Protein AF-A0A4R5NPS5-F1 (afdb_monomer)

pLDDT: mean 76.72, std 15.8, range [52.16, 95.88]

Secondary structure (DSSP, 8-state):
-B-TTT--B--TT-SB-TTT--B--TTHHHHHHHHHHHS----S-TTHHHHHHTHHHHHHHHHHHHHHHHHHHHHHHHHHHH-

Nearest PDB structures (foldseek):
  7r7j-assembly1_A  TM=6.332E-01  e=1.608E-01  Escherichia coli K-12
  3gj8-assembly2_D  TM=7.843E-01  e=8.209E-01  Rattus norvegicus
  3gj8-assembly1_B  TM=7.649E-01  e=8.209E-01  Rattus norvegicus
  7r7j-assembly2_B  TM=6.748E-01  e=4.411E-01  Escherichia coli K-12
  3g9y-assembly1_A  TM=7.436E-01  e=2.252E+00  Homo sapiens

InterPro domains:
  IPR026870 Zinc-ribbon domain [PF13240] (2-24)

Mean predicted aligned error: 16.92 Å

Radius of gyration: 32.28 Å; Cα contacts (8 Å, |Δi|>4): 32; chains: 1; bounding box: 62×15×83 Å

Organism: NCBI:txid1423728

Solvent-accessible surface area (backbone atoms only — not comparable to full-atom values): 5221 Å² total; per-residue (Å²): 85,64,41,94,87,79,60,49,83,41,70,80,88,52,57,50,39,92,86,80,65,50,68,67,40,85,63,54,63,55,50,56,56,50,56,61,60,69,47,72,85,66,67,80,67,81,61,62,65,53,49,63,75,49,48,78,67,66,59,58,64,71,58,52,55,56,53,53,52,50,52,52,54,52,50,53,54,53,51,67,72,75,108

Sequence (83 aa):
MKCPWCGVQIAEGSKFCPECGHTLDPNATKNLKQAQKEIPKTKGNTFWENLAATGNVIQAIGKMGCALLIVLIFGALLLALLF

Foldseek 3Di:
DADPPPRDDDDPPDQADPPPGHGPDPCVVVVVVVVVVVPPPPPPDPPVVVVVVVVVPVVPPVPVVVVVVVCVVVVVVVVVVVD

Structure (mmCIF, N/CA/C/O backbone):
data_AF-A0A4R5NPS5-F1
#
_entry.id   AF-A0A4R5NPS5-F1
#
loop_
_atom_site.group_PDB
_atom_site.id
_atom_site.type_symbol
_atom_site.label_atom_id
_atom_site.label_alt_id
_atom_site.label_comp_id
_atom_site.label_asym_id
_atom_site.label_entity_id
_atom_site.label_seq_id
_atom_site.pdbx_PDB_ins_code
_atom_site.Cartn_x
_atom_site.Cartn_y
_atom_site.Cartn_z
_atom_site.occupancy
_atom_site.B_iso_or_equiv
_atom_site.auth_seq_id
_atom_site.auth_comp_id
_atom_site.auth_asym_id
_atom_site.auth_atom_id
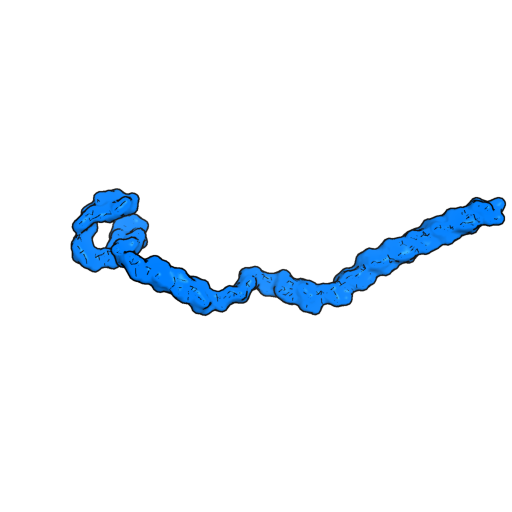_atom_site.pdbx_PDB_model_num
ATOM 1 N N . MET A 1 1 ? -27.176 5.595 26.950 1.00 88.88 1 MET A N 1
ATOM 2 C CA . MET A 1 1 ? -26.952 6.596 25.869 1.00 88.88 1 MET A CA 1
ATOM 3 C C . MET A 1 1 ? -27.262 6.009 24.488 1.00 88.88 1 MET A C 1
ATOM 5 O O . MET A 1 1 ? -27.308 4.793 24.372 1.00 88.88 1 MET A O 1
ATOM 9 N N . LYS A 1 2 ? -27.485 6.826 23.446 1.00 92.69 2 LYS A N 1
ATOM 10 C CA . LYS A 1 2 ? -27.637 6.333 22.060 1.00 92.69 2 LYS A CA 1
ATOM 11 C C . LYS A 1 2 ? -26.307 6.377 21.311 1.00 92.69 2 LYS A C 1
ATOM 13 O O . LYS A 1 2 ? -25.547 7.330 21.464 1.00 92.69 2 LYS A O 1
ATOM 18 N N . CYS A 1 3 ? -26.045 5.360 20.495 1.00 93.81 3 CYS A N 1
ATOM 19 C CA . CYS A 1 3 ? -24.898 5.329 19.595 1.00 93.81 3 CYS A CA 1
ATOM 20 C C . CYS A 1 3 ? -24.993 6.467 18.565 1.00 93.81 3 CYS A C 1
ATOM 22 O O . CYS A 1 3 ? -26.000 6.527 17.859 1.00 93.81 3 CYS A O 1
ATOM 24 N N . PRO A 1 4 ? -23.968 7.318 18.392 1.00 91.06 4 PRO A N 1
ATOM 25 C CA . PRO A 1 4 ? -24.003 8.378 17.385 1.00 91.06 4 PRO A CA 1
ATOM 26 C C . PRO A 1 4 ? -23.871 7.852 15.945 1.00 91.06 4 PRO A C 1
ATOM 28 O O . PRO A 1 4 ? -24.167 8.587 15.011 1.00 91.06 4 PRO A O 1
ATOM 31 N N . TRP A 1 5 ? -23.435 6.600 15.751 1.00 92.44 5 TRP A N 1
ATOM 32 C CA . TRP A 1 5 ? -23.225 6.020 14.416 1.00 92.44 5 TRP A CA 1
ATOM 33 C C . TRP A 1 5 ? -24.399 5.189 13.910 1.00 92.44 5 TRP A C 1
ATOM 35 O O . TRP A 1 5 ? -24.751 5.294 12.743 1.00 92.44 5 TRP A O 1
ATOM 45 N N . CYS A 1 6 ? -25.004 4.363 14.768 1.00 95.62 6 CYS A N 1
ATOM 46 C CA . CYS A 1 6 ? -26.120 3.492 14.377 1.00 95.62 6 CYS A CA 1
ATOM 47 C C . CYS A 1 6 ? -27.432 3.780 15.119 1.00 95.62 6 CYS A C 1
ATOM 49 O O . CYS A 1 6 ? -28.453 3.187 14.796 1.00 95.62 6 CYS A O 1
ATOM 51 N N . GLY A 1 7 ? -27.432 4.661 16.124 1.00 94.56 7 GLY A N 1
ATOM 52 C CA . GLY A 1 7 ? -28.642 5.056 16.850 1.00 94.56 7 GLY A CA 1
ATOM 53 C C . GLY A 1 7 ? -29.140 4.084 17.928 1.00 94.56 7 GLY A C 1
ATOM 54 O O . GLY A 1 7 ? -30.070 4.443 18.653 1.00 94.56 7 GLY A O 1
ATOM 55 N N . VAL A 1 8 ? -28.534 2.897 18.085 1.00 95.69 8 VAL A N 1
ATOM 56 C CA . VAL A 1 8 ? -28.969 1.912 19.092 1.00 95.69 8 VAL A CA 1
ATOM 57 C C . VAL A 1 8 ? -28.783 2.419 20.524 1.00 95.69 8 VAL A C 1
ATOM 59 O O . VAL A 1 8 ? -27.882 3.211 20.814 1.00 95.69 8 VAL A O 1
ATOM 62 N N . GLN A 1 9 ? -29.634 1.946 21.432 1.00 95.50 9 GLN A N 1
ATOM 63 C CA . GLN A 1 9 ? -29.499 2.166 22.866 1.00 95.50 9 GLN A CA 1
ATOM 64 C C . GLN A 1 9 ? -28.314 1.349 23.410 1.00 95.50 9 GLN A C 1
ATOM 66 O O . GLN A 1 9 ? -28.247 0.140 23.221 1.00 95.50 9 GLN A O 1
ATOM 71 N N . ILE A 1 10 ? -27.387 2.007 24.103 1.00 94.25 10 ILE A N 1
ATOM 72 C CA . ILE A 1 10 ? -26.197 1.392 24.699 1.00 94.25 10 ILE A CA 1
ATOM 73 C C . ILE A 1 10 ? -26.149 1.738 26.188 1.00 94.25 10 ILE A C 1
ATOM 75 O O . ILE A 1 10 ? -26.499 2.857 26.594 1.00 94.25 10 ILE A O 1
ATOM 79 N N . ALA A 1 11 ? -25.691 0.782 26.995 1.00 92.06 11 ALA A N 1
ATOM 80 C CA . ALA A 1 11 ? -25.406 0.983 28.409 1.00 92.06 11 ALA A CA 1
ATOM 81 C C . ALA A 1 11 ? -24.319 2.050 28.620 1.00 92.06 11 ALA A C 1
ATOM 83 O O . ALA A 1 11 ? -23.358 2.158 27.850 1.00 92.06 11 ALA A O 1
ATOM 84 N N . GLU A 1 12 ? -24.468 2.842 29.675 1.00 86.94 12 GLU A N 1
ATOM 85 C CA . GLU A 1 12 ? -23.497 3.875 30.033 1.00 86.94 12 GLU A CA 1
ATOM 86 C C . GLU A 1 12 ? -22.179 3.233 30.487 1.00 86.94 12 GLU A C 1
ATOM 88 O O . GLU A 1 12 ? -22.177 2.202 31.154 1.00 86.94 12 GLU A O 1
ATOM 93 N N . GLY A 1 13 ? -21.047 3.797 30.057 1.00 85.00 13 GLY A N 1
ATOM 94 C CA . GLY A 1 13 ? -19.714 3.238 30.323 1.00 85.00 13 GLY A CA 1
ATOM 95 C C . GLY A 1 13 ? -19.222 2.186 29.318 1.00 85.00 13 GLY A C 1
ATOM 96 O O . GLY A 1 13 ? -18.090 1.716 29.436 1.00 85.00 13 GLY A O 1
ATOM 97 N N . SER A 1 14 ? -20.016 1.840 28.299 1.00 87.56 14 SER A N 1
ATOM 98 C CA . SER A 1 14 ? -19.566 0.944 27.223 1.00 87.56 14 SER A CA 1
ATOM 99 C C . SER A 1 14 ? -18.458 1.589 26.383 1.00 87.56 14 SER A C 1
ATOM 101 O O . SER A 1 14 ? -18.621 2.696 25.876 1.00 87.56 14 SER A O 1
ATOM 103 N N . LYS A 1 15 ? -17.337 0.881 26.187 1.00 88.88 15 LYS A N 1
ATOM 104 C CA . LYS A 1 15 ? -16.203 1.351 25.361 1.00 88.88 15 LYS A CA 1
ATOM 105 C C . LYS A 1 15 ? -16.427 1.174 23.854 1.00 88.88 15 LYS A C 1
ATOM 107 O O . LYS A 1 15 ? -15.782 1.844 23.048 1.00 88.88 15 LYS A O 1
ATOM 112 N N . PHE A 1 16 ? -17.342 0.285 23.469 1.00 92.88 16 PHE A N 1
ATOM 113 C CA . PHE A 1 16 ? -17.670 -0.050 22.081 1.00 92.88 16 PHE A CA 1
ATOM 114 C C . PHE A 1 16 ? -19.173 -0.300 21.930 1.00 92.88 16 PHE A C 1
ATOM 116 O O . PHE A 1 16 ? -19.839 -0.692 22.888 1.00 92.88 16 PHE A O 1
ATOM 123 N N . CYS A 1 17 ? -19.700 -0.074 20.728 1.00 94.25 17 CYS A N 1
ATOM 124 C CA . CYS A 1 17 ? -21.072 -0.416 20.378 1.00 94.25 17 CYS A CA 1
ATOM 125 C C . CYS A 1 17 ? -21.182 -1.913 20.036 1.00 94.25 17 CYS A C 1
ATOM 127 O O . CYS A 1 17 ? -20.500 -2.345 19.106 1.00 94.25 17 CYS A O 1
ATOM 129 N N . PRO A 1 18 ? -22.042 -2.694 20.718 1.00 91.75 18 PRO A N 1
ATOM 130 C CA . PRO A 1 18 ? -22.193 -4.126 20.446 1.00 91.75 18 PRO A CA 1
ATOM 131 C C . PRO A 1 18 ? -22.863 -4.422 19.096 1.00 91.75 18 PRO A C 1
ATOM 133 O O . PRO A 1 18 ? -22.631 -5.483 18.534 1.00 91.75 18 PRO A O 1
ATOM 136 N N . GLU A 1 19 ? -23.642 -3.482 18.555 1.00 95.12 19 GLU A N 1
ATOM 137 C CA . GLU A 1 19 ? -24.338 -3.669 17.275 1.00 95.12 19 GLU A CA 1
ATOM 138 C C . GLU A 1 19 ? -23.483 -3.280 16.065 1.00 95.12 19 GLU A C 1
ATOM 140 O O . GLU A 1 19 ? -23.432 -4.005 15.080 1.00 95.12 19 GLU A O 1
ATOM 145 N N . CYS A 1 20 ? -22.806 -2.124 16.105 1.00 94.25 20 CYS A N 1
ATOM 146 C CA . CYS A 1 20 ? -22.054 -1.620 14.946 1.00 94.25 20 CYS A CA 1
ATOM 147 C C . CYS A 1 20 ? -20.529 -1.728 15.078 1.00 94.25 20 CYS A C 1
ATOM 149 O O . CYS A 1 20 ? -19.814 -1.411 14.133 1.00 94.25 20 CYS A O 1
ATOM 151 N N . GLY A 1 21 ? -20.008 -2.111 16.247 1.00 90.56 21 GLY A N 1
ATOM 152 C CA . GLY A 1 21 ? -18.571 -2.283 16.485 1.00 90.56 21 GLY A CA 1
ATOM 153 C C . GLY A 1 21 ? -17.757 -0.989 16.615 1.00 90.56 21 GLY A C 1
ATOM 154 O O . GLY A 1 21 ? -16.567 -1.050 16.923 1.00 90.56 21 GLY A O 1
ATOM 155 N N . HIS A 1 22 ? -18.356 0.193 16.427 1.00 90.81 22 HIS A N 1
ATOM 156 C CA . HIS A 1 22 ? -17.635 1.456 16.599 1.00 90.81 22 HIS A CA 1
ATOM 157 C C . HIS A 1 22 ? -17.260 1.701 18.068 1.00 90.81 22 HIS A C 1
ATOM 159 O O . HIS A 1 22 ? -18.050 1.466 18.986 1.00 90.81 22 HIS A O 1
ATOM 165 N N . THR A 1 23 ? -16.051 2.219 18.286 1.00 90.62 23 THR A N 1
ATOM 166 C CA . THR A 1 23 ? -15.572 2.596 19.619 1.00 90.62 23 THR A CA 1
ATOM 167 C C . THR A 1 23 ? -16.215 3.890 20.088 1.00 90.62 23 THR A C 1
ATOM 169 O O . THR A 1 23 ? -16.181 4.879 19.373 1.00 90.62 23 THR A O 1
ATOM 172 N N . LEU A 1 24 ? -16.776 3.891 21.295 1.00 89.44 24 LEU A N 1
ATOM 173 C CA . LEU A 1 24 ? -17.347 5.075 21.948 1.00 89.44 24 LEU A CA 1
ATOM 174 C C . LEU A 1 24 ? -16.300 5.820 22.790 1.00 89.44 24 LEU A C 1
ATOM 176 O O . LEU A 1 24 ? -16.585 6.888 23.326 1.00 89.44 24 LEU A O 1
ATOM 180 N N . ASP A 1 25 ? -15.095 5.258 22.913 1.00 86.88 25 ASP A N 1
ATOM 181 C CA . ASP A 1 25 ? -13.994 5.836 23.672 1.00 86.88 25 ASP A CA 1
ATOM 182 C C . ASP A 1 25 ? -13.218 6.852 22.802 1.00 86.88 25 ASP A C 1
ATOM 184 O O . ASP A 1 25 ? -12.568 6.465 21.823 1.00 86.88 25 ASP A O 1
ATOM 188 N N . PRO A 1 26 ? -13.216 8.156 23.147 1.00 75.00 26 PRO A N 1
ATOM 189 C CA . PRO A 1 26 ? -12.503 9.179 22.379 1.00 75.00 26 PRO A CA 1
ATOM 190 C C . PRO A 1 26 ? -10.972 9.001 22.385 1.00 75.00 26 PRO A C 1
ATOM 192 O O . PRO A 1 26 ? -10.280 9.577 21.540 1.00 75.00 26 PRO A O 1
ATOM 195 N N . ASN A 1 27 ? -10.414 8.205 23.304 1.00 74.88 27 ASN A N 1
ATOM 196 C CA . ASN A 1 27 ? -8.988 7.882 23.360 1.00 74.88 27 AS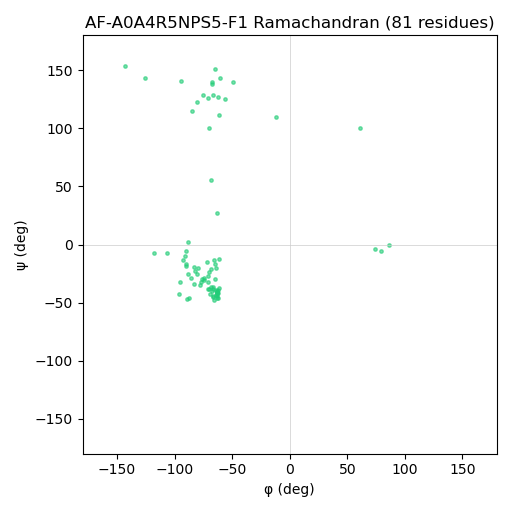N A CA 1
ATOM 197 C C . ASN A 1 27 ? -8.623 6.592 22.609 1.00 74.88 27 ASN A C 1
ATOM 199 O O . ASN A 1 27 ? -7.441 6.383 22.312 1.00 74.88 27 ASN A O 1
ATOM 203 N N . ALA A 1 28 ? -9.593 5.754 22.229 1.00 72.19 28 ALA A N 1
ATOM 204 C CA . ALA A 1 28 ? -9.323 4.555 21.432 1.00 72.19 28 ALA A CA 1
ATOM 205 C C . ALA A 1 28 ? -8.735 4.906 20.053 1.00 72.19 28 ALA A C 1
ATOM 207 O O . ALA A 1 28 ? -7.772 4.287 19.601 1.00 72.19 28 ALA A O 1
ATOM 208 N N . THR A 1 29 ? -9.219 5.978 19.420 1.00 62.28 29 THR A N 1
ATOM 209 C CA . THR A 1 29 ? -8.716 6.447 18.116 1.00 62.28 29 THR A CA 1
ATOM 210 C C . THR A 1 29 ? -7.264 6.936 18.171 1.00 62.28 29 THR A C 1
ATOM 212 O O . THR A 1 29 ? -6.531 6.822 17.186 1.00 62.28 29 THR A O 1
ATOM 215 N N . LYS A 1 30 ? -6.812 7.460 19.319 1.00 69.69 30 LYS A N 1
ATOM 216 C CA . LYS A 1 30 ? -5.412 7.880 19.510 1.00 69.69 30 LYS A CA 1
ATOM 217 C C . LYS A 1 30 ? -4.482 6.671 19.555 1.00 69.69 30 LYS A C 1
ATOM 219 O O . LYS A 1 30 ? -3.459 6.656 18.874 1.00 69.69 3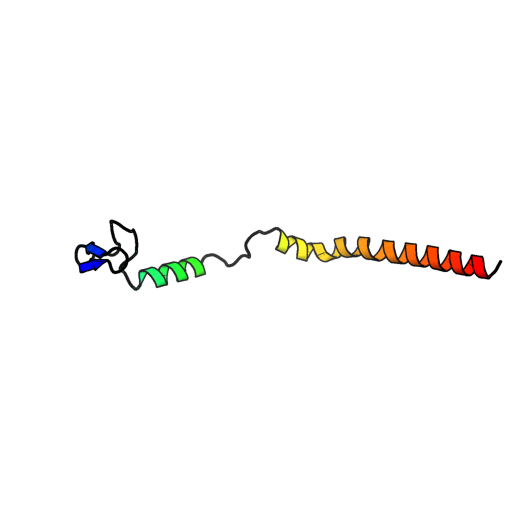0 LYS A O 1
ATOM 224 N N . ASN A 1 31 ? -4.905 5.627 20.264 1.00 66.44 31 ASN A N 1
ATOM 225 C CA . ASN A 1 31 ? -4.151 4.386 20.392 1.00 66.44 31 ASN A CA 1
ATOM 226 C C . ASN A 1 31 ? -4.040 3.620 19.067 1.00 66.44 31 ASN A C 1
ATOM 228 O O . ASN A 1 31 ? -2.968 3.109 18.773 1.00 66.44 31 ASN A O 1
ATOM 232 N N . LEU A 1 32 ? -5.064 3.616 18.205 1.00 65.94 32 LEU A N 1
ATOM 233 C CA . LEU A 1 32 ? -4.956 3.012 16.864 1.00 65.94 32 LEU A CA 1
ATOM 234 C C . LEU A 1 32 ? -3.919 3.726 15.982 1.00 65.94 32 LEU A C 1
ATOM 236 O O . LEU A 1 32 ? -3.137 3.081 15.286 1.00 65.94 32 LEU A O 1
ATOM 240 N N . LYS A 1 33 ? -3.857 5.059 16.051 1.00 61.69 33 LYS A N 1
ATOM 241 C CA . LYS A 1 33 ? -2.858 5.848 15.315 1.00 61.69 33 LYS A CA 1
ATOM 242 C C . LYS A 1 33 ? -1.447 5.686 15.883 1.00 61.69 33 LYS A C 1
ATOM 244 O O . LYS A 1 33 ? -0.481 5.762 15.130 1.00 61.69 33 LYS A O 1
ATOM 249 N N . GLN A 1 34 ? -1.312 5.476 17.191 1.00 65.31 34 GLN A N 1
ATOM 250 C CA . GLN A 1 34 ? -0.022 5.221 17.839 1.00 65.31 34 GLN A CA 1
ATOM 251 C C . GLN A 1 34 ? 0.451 3.776 17.636 1.00 65.31 34 GLN A C 1
ATOM 253 O O . GLN A 1 34 ? 1.627 3.569 17.371 1.00 65.31 34 GLN A O 1
ATOM 258 N N . ALA A 1 35 ? -0.451 2.798 17.600 1.00 63.56 35 ALA A N 1
ATOM 259 C CA . ALA A 1 35 ? -0.127 1.434 17.186 1.00 63.56 35 ALA A CA 1
ATOM 260 C C . ALA A 1 35 ? 0.318 1.387 15.713 1.00 63.56 35 ALA A C 1
ATOM 262 O O . ALA A 1 35 ? 1.312 0.753 15.382 1.00 63.56 35 ALA A O 1
ATOM 263 N N . GLN A 1 36 ? -0.320 2.163 14.829 1.00 60.22 36 GLN A N 1
ATOM 264 C CA . GLN A 1 36 ? 0.166 2.395 13.458 1.00 60.22 36 GLN A CA 1
ATOM 265 C C . GLN A 1 36 ? 1.492 3.174 13.384 1.00 60.22 36 GLN A C 1
ATOM 267 O O . GLN A 1 36 ? 2.098 3.241 12.316 1.00 60.22 36 GLN A O 1
ATOM 272 N N . LYS A 1 37 ? 1.940 3.789 14.483 1.00 66.81 37 L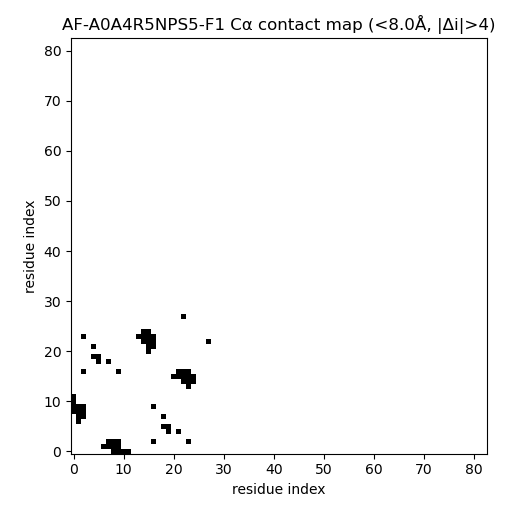YS A N 1
ATOM 273 C CA . LYS A 1 37 ? 3.204 4.530 14.560 1.00 66.81 37 LYS A CA 1
ATOM 274 C C . LYS A 1 37 ? 4.378 3.629 14.952 1.00 66.81 37 LYS A C 1
ATOM 276 O O . LYS A 1 37 ? 5.503 3.946 14.580 1.00 66.81 37 LYS A O 1
ATOM 281 N N . GLU A 1 38 ? 4.118 2.527 15.655 1.00 56.50 38 GLU A N 1
ATOM 282 C CA . GLU A 1 38 ? 5.116 1.495 15.980 1.00 56.50 38 GLU A CA 1
ATOM 283 C C . GLU A 1 38 ? 5.188 0.372 14.945 1.00 56.50 38 GLU A C 1
ATOM 285 O O . GLU A 1 38 ? 6.149 -0.392 14.947 1.00 56.50 38 GLU A O 1
ATOM 290 N N . ILE A 1 39 ? 4.242 0.314 14.000 1.00 58.81 39 ILE A N 1
ATOM 291 C CA . ILE A 1 39 ? 4.505 -0.363 12.731 1.00 58.81 39 ILE A CA 1
ATOM 292 C C . ILE A 1 39 ? 5.670 0.402 12.091 1.00 58.81 39 ILE A C 1
ATOM 294 O O . ILE A 1 39 ? 5.487 1.572 11.725 1.00 58.81 39 ILE A O 1
ATOM 298 N N . PRO A 1 40 ? 6.874 -0.197 11.973 1.00 60.03 40 PRO A N 1
ATOM 299 C CA . PRO A 1 40 ? 7.962 0.463 11.284 1.00 60.03 40 PRO A CA 1
ATOM 300 C C . PRO A 1 40 ? 7.437 0.787 9.891 1.00 60.03 40 PRO A C 1
ATOM 302 O O . PRO A 1 40 ? 6.931 -0.087 9.187 1.00 60.03 40 PRO A O 1
ATOM 305 N N . LYS A 1 41 ? 7.513 2.059 9.493 1.00 59.00 41 LYS A N 1
ATOM 306 C CA . LYS A 1 41 ? 7.239 2.480 8.118 1.00 59.00 41 LYS A CA 1
ATOM 307 C C . LYS A 1 41 ? 8.343 1.953 7.198 1.00 59.00 41 LYS A C 1
ATOM 309 O O . LYS A 1 41 ? 8.994 2.720 6.500 1.00 59.00 41 LYS A O 1
ATOM 314 N N . THR A 1 42 ? 8.590 0.650 7.190 1.00 55.22 42 THR A N 1
ATOM 315 C CA . THR A 1 42 ? 9.215 0.005 6.053 1.00 55.22 42 THR A CA 1
ATOM 316 C C . THR A 1 42 ? 8.157 0.045 4.973 1.00 55.22 42 THR A C 1
ATOM 318 O O . THR A 1 42 ? 7.159 -0.677 5.023 1.00 55.22 42 THR A O 1
ATOM 321 N N . LYS A 1 43 ? 8.338 1.015 4.081 1.00 58.28 43 LYS A N 1
ATOM 322 C CA . LYS A 1 43 ? 7.838 1.046 2.713 1.00 58.28 43 LYS A CA 1
ATOM 323 C C . LYS A 1 43 ? 7.318 -0.337 2.315 1.00 58.28 43 LYS A C 1
ATOM 325 O O . LYS A 1 43 ? 8.081 -1.301 2.254 1.00 58.28 43 LYS A O 1
ATOM 330 N N . GLY A 1 44 ? 5.997 -0.443 2.179 1.00 57.28 44 GLY A N 1
ATOM 331 C CA . GLY A 1 44 ? 5.355 -1.683 1.770 1.00 57.28 44 GLY A CA 1
ATOM 332 C C . GLY A 1 44 ? 6.054 -2.226 0.529 1.00 57.28 44 GLY A C 1
ATOM 333 O O . GLY A 1 44 ? 6.430 -1.443 -0.332 1.00 57.28 44 GLY A O 1
ATOM 334 N N . ASN A 1 45 ? 6.228 -3.547 0.501 1.00 67.88 45 ASN A N 1
ATOM 335 C CA . ASN A 1 45 ? 6.892 -4.342 -0.529 1.00 67.88 45 ASN A CA 1
ATOM 336 C C . ASN A 1 45 ? 8.384 -4.015 -0.779 1.00 67.88 45 ASN A C 1
ATOM 338 O O . ASN A 1 45 ? 8.791 -3.157 -1.555 1.00 67.88 45 ASN A O 1
ATOM 342 N N . THR A 1 46 ? 9.234 -4.856 -0.198 1.00 59.50 46 THR A N 1
ATOM 343 C CA . THR A 1 46 ? 10.689 -4.979 -0.397 1.00 59.50 46 THR A CA 1
ATOM 344 C C . THR A 1 46 ? 11.106 -5.392 -1.822 1.00 59.50 46 THR A C 1
ATOM 346 O O . THR A 1 46 ? 12.165 -5.982 -2.018 1.00 59.50 46 THR A O 1
ATOM 349 N N . PHE A 1 47 ? 10.295 -5.077 -2.835 1.00 63.44 47 PHE A N 1
ATOM 350 C CA . PHE A 1 47 ? 10.626 -5.256 -4.245 1.00 63.44 47 PHE A CA 1
ATOM 351 C C . PHE A 1 47 ? 11.332 -4.011 -4.813 1.00 63.44 47 PHE A C 1
ATOM 353 O O . PHE A 1 47 ? 12.397 -4.130 -5.411 1.00 63.44 47 PHE A O 1
ATOM 360 N N . TRP A 1 48 ? 10.823 -2.798 -4.557 1.00 56.44 48 TRP A N 1
ATOM 361 C CA . TRP A 1 48 ? 11.390 -1.565 -5.137 1.00 56.44 48 TRP A CA 1
ATOM 362 C C . TRP A 1 48 ? 12.612 -1.012 -4.383 1.00 56.44 48 TRP A C 1
ATOM 364 O O . TRP A 1 48 ? 13.420 -0.299 -4.975 1.00 56.44 48 TRP A O 1
ATOM 374 N N . GLU A 1 49 ? 12.781 -1.349 -3.099 1.00 57.97 49 GLU A N 1
ATOM 375 C CA . GLU A 1 49 ? 13.925 -0.899 -2.280 1.00 57.97 49 GLU A CA 1
ATOM 376 C C . GLU A 1 49 ? 15.236 -1.588 -2.715 1.00 57.97 49 GLU A C 1
ATOM 378 O O . GLU A 1 49 ? 16.279 -0.946 -2.822 1.00 57.97 49 GLU A O 1
ATOM 383 N N . ASN A 1 50 ? 15.165 -2.882 -3.064 1.00 60.16 50 ASN A N 1
ATOM 384 C CA . ASN A 1 50 ? 16.288 -3.614 -3.661 1.00 60.16 50 ASN A CA 1
ATOM 385 C C . ASN A 1 50 ? 16.519 -3.225 -5.127 1.00 60.16 50 ASN A C 1
ATOM 387 O O . ASN A 1 50 ? 17.663 -3.200 -5.576 1.00 60.16 50 ASN A O 1
ATOM 391 N N . LEU A 1 51 ? 15.466 -2.842 -5.859 1.00 57.34 51 LEU A N 1
ATOM 392 C CA . LEU A 1 51 ? 15.583 -2.383 -7.245 1.00 57.34 51 LEU A CA 1
ATOM 393 C C . LEU A 1 51 ? 16.449 -1.113 -7.362 1.00 57.34 51 LEU A C 1
ATOM 395 O O . LEU A 1 51 ? 17.261 -1.010 -8.282 1.00 57.34 51 LEU A O 1
ATOM 399 N N . ALA A 1 52 ? 16.348 -0.187 -6.398 1.00 55.81 52 ALA A N 1
ATOM 400 C CA . ALA A 1 52 ? 17.199 1.004 -6.328 1.00 55.81 52 ALA A CA 1
ATOM 401 C C . ALA A 1 52 ? 18.667 0.673 -5.992 1.00 55.81 52 ALA A C 1
ATOM 403 O O . ALA A 1 52 ? 19.574 1.277 -6.562 1.00 55.81 52 ALA A O 1
ATOM 404 N N . ALA A 1 53 ? 18.914 -0.324 -5.136 1.00 58.16 53 ALA A N 1
ATOM 405 C CA . ALA A 1 53 ? 20.266 -0.788 -4.807 1.00 58.16 53 ALA A CA 1
ATOM 406 C C . ALA A 1 53 ? 20.940 -1.549 -5.970 1.00 58.16 53 ALA A C 1
ATOM 408 O O . ALA A 1 53 ? 22.159 -1.507 -6.118 1.00 58.16 53 ALA A O 1
ATOM 409 N N . THR A 1 54 ? 20.158 -2.178 -6.855 1.00 55.34 54 THR A N 1
ATOM 410 C CA . THR A 1 54 ? 20.648 -2.817 -8.094 1.00 55.34 54 THR A CA 1
ATOM 411 C C . THR A 1 54 ? 20.720 -1.877 -9.308 1.00 55.34 54 THR A C 1
ATOM 413 O O . THR A 1 54 ? 21.106 -2.297 -10.403 1.00 55.34 54 THR A O 1
ATOM 416 N N . GLY A 1 55 ? 20.390 -0.590 -9.133 1.00 52.16 55 GLY A N 1
ATOM 417 C CA . GLY A 1 55 ? 20.279 0.401 -10.210 1.00 52.16 55 GLY A CA 1
ATOM 418 C C . GLY A 1 55 ? 21.564 0.671 -11.007 1.00 52.16 55 GLY A C 1
ATOM 419 O O . GLY A 1 55 ? 21.489 1.253 -12.088 1.00 52.16 55 GLY A O 1
ATOM 420 N N . ASN A 1 56 ? 22.730 0.216 -10.536 1.00 60.00 56 ASN A N 1
ATOM 421 C CA . ASN A 1 56 ? 23.999 0.415 -11.241 1.00 60.00 56 ASN A CA 1
ATOM 422 C C . ASN A 1 56 ? 24.271 -0.627 -12.346 1.00 60.00 56 ASN A C 1
ATOM 424 O O . ASN A 1 56 ? 25.078 -0.370 -13.233 1.00 60.00 56 ASN A O 1
ATOM 428 N N . VAL A 1 57 ? 23.600 -1.787 -12.330 1.00 60.59 57 VAL A N 1
ATOM 429 C CA . VAL A 1 57 ? 23.852 -2.866 -13.312 1.00 60.59 57 VAL A CA 1
ATOM 430 C C . VAL A 1 57 ? 22.879 -2.802 -14.497 1.00 60.59 57 VAL A C 1
ATOM 432 O O . VAL A 1 57 ? 23.262 -3.080 -15.631 1.00 60.59 57 VAL A O 1
ATOM 435 N N . ILE A 1 58 ? 21.638 -2.352 -14.281 1.00 59.00 58 ILE A N 1
ATOM 436 C CA . ILE A 1 58 ? 20.603 -2.317 -15.334 1.00 59.00 58 ILE A CA 1
ATOM 437 C C . ILE A 1 58 ? 20.759 -1.092 -16.269 1.00 59.00 58 ILE A C 1
ATOM 439 O O . ILE A 1 58 ? 20.4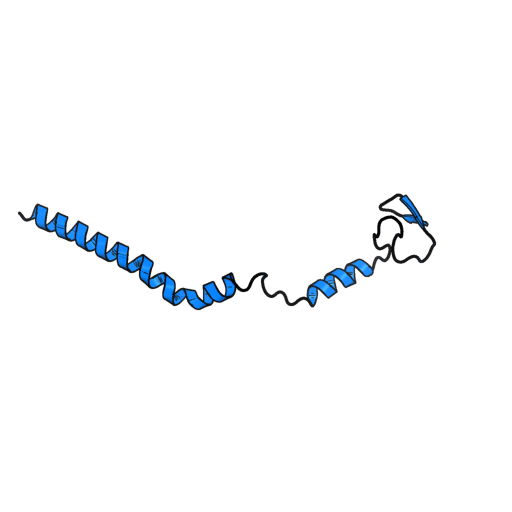03 -1.160 -17.444 1.00 59.00 58 ILE A O 1
ATOM 443 N N . GLN A 1 59 ? 21.365 0.015 -15.815 1.00 53.31 59 GLN A N 1
ATOM 444 C CA . GLN A 1 59 ? 21.604 1.209 -16.653 1.00 53.31 59 GLN A CA 1
ATOM 445 C C . GLN A 1 59 ? 22.645 1.008 -17.772 1.00 53.31 59 GLN A C 1
ATOM 447 O O . GLN A 1 59 ? 22.642 1.768 -18.743 1.00 53.31 59 GLN A O 1
ATOM 452 N N . ALA A 1 60 ? 23.525 0.009 -17.664 1.00 54.72 60 ALA A N 1
ATOM 453 C CA . ALA A 1 60 ? 24.627 -0.174 -18.610 1.00 54.72 60 ALA A CA 1
ATOM 454 C C . ALA A 1 60 ? 24.180 -0.769 -19.960 1.00 54.72 60 ALA A C 1
ATOM 456 O O . ALA A 1 60 ? 24.756 -0.446 -20.996 1.00 54.72 60 ALA A O 1
ATOM 457 N N . ILE A 1 61 ? 23.120 -1.585 -19.982 1.00 58.28 61 ILE A N 1
ATOM 458 C CA . ILE A 1 61 ? 22.725 -2.332 -21.190 1.00 58.28 61 ILE A CA 1
ATOM 459 C C . ILE A 1 61 ? 21.884 -1.457 -22.141 1.00 58.28 61 ILE A C 1
ATOM 461 O O . ILE A 1 61 ? 22.032 -1.535 -23.359 1.00 58.28 61 ILE A O 1
ATOM 465 N N . GLY A 1 62 ? 21.058 -0.549 -21.605 1.00 57.81 62 GLY A N 1
ATOM 466 C CA . GLY A 1 62 ? 20.162 0.296 -22.410 1.00 57.81 62 GLY A CA 1
ATOM 467 C C . GLY A 1 62 ? 20.851 1.440 -23.168 1.00 57.81 62 GLY A C 1
ATOM 468 O O . GLY A 1 62 ? 20.391 1.835 -24.235 1.00 57.81 62 GLY A O 1
ATOM 469 N N . LYS A 1 63 ? 21.969 1.972 -22.655 1.00 58.16 63 LYS A N 1
ATOM 470 C CA . LYS A 1 63 ? 22.681 3.099 -23.291 1.00 58.16 63 LYS A CA 1
ATOM 471 C C . LYS A 1 63 ? 23.679 2.655 -24.364 1.00 58.16 63 LYS A C 1
ATOM 473 O O . LYS A 1 63 ? 23.913 3.394 -25.317 1.00 58.16 63 LYS A O 1
ATOM 478 N N . MET A 1 64 ? 24.239 1.4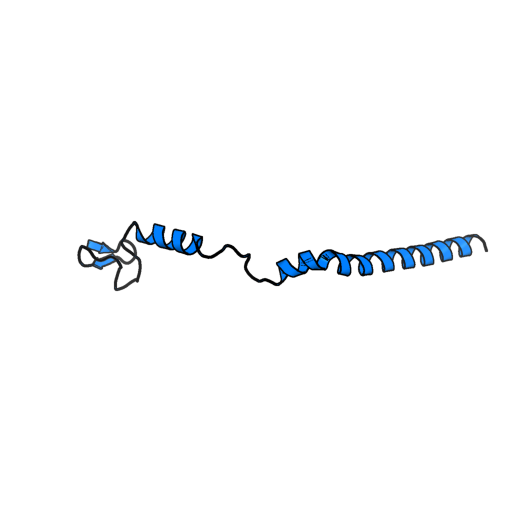50 -24.243 1.00 61.91 64 MET A N 1
ATOM 479 C CA . MET A 1 64 ? 25.306 0.980 -25.134 1.00 61.91 64 MET A CA 1
ATOM 480 C C . MET A 1 64 ? 24.781 0.537 -26.511 1.00 61.91 64 MET A C 1
ATOM 482 O O . MET A 1 64 ? 25.444 0.762 -27.521 1.00 61.91 64 MET A O 1
ATOM 486 N N . GLY A 1 65 ? 23.554 0.001 -26.575 1.00 69.88 65 GLY A N 1
ATOM 487 C CA . GLY A 1 65 ? 22.923 -0.415 -27.834 1.00 69.88 65 GLY A CA 1
ATOM 488 C C . GLY A 1 65 ? 22.603 0.748 -28.781 1.00 69.88 65 GLY A C 1
ATOM 489 O O . GLY A 1 65 ? 22.911 0.679 -29.970 1.00 69.88 65 GLY A O 1
ATOM 490 N N . CYS A 1 66 ? 22.050 1.850 -28.262 1.00 75.44 66 CYS A N 1
ATOM 491 C CA . CYS A 1 66 ? 21.730 3.018 -29.088 1.00 75.44 66 CYS A CA 1
ATOM 492 C C . CYS A 1 66 ? 22.985 3.699 -29.646 1.00 75.44 66 CYS A C 1
ATOM 494 O O . CYS A 1 66 ? 22.984 4.101 -30.805 1.00 75.44 66 CYS A O 1
ATOM 496 N N . ALA A 1 67 ? 24.069 3.792 -28.869 1.00 79.81 67 ALA A N 1
ATOM 497 C CA . ALA A 1 67 ? 25.319 4.381 -29.348 1.00 79.81 67 ALA A CA 1
ATOM 498 C C . ALA A 1 67 ? 25.929 3.570 -30.506 1.00 79.81 67 ALA A C 1
ATOM 500 O O . ALA A 1 67 ? 26.342 4.154 -31.506 1.00 79.81 67 ALA A O 1
ATOM 501 N N . LEU A 1 68 ? 25.920 2.234 -30.412 1.00 83.62 68 LEU A N 1
ATOM 502 C CA . LEU A 1 68 ? 26.425 1.358 -31.473 1.00 83.62 68 LEU A CA 1
ATOM 503 C C . LEU A 1 68 ? 25.602 1.500 -32.763 1.00 83.62 68 LEU A C 1
ATOM 505 O O . LEU A 1 68 ? 26.170 1.658 -33.840 1.00 83.62 68 LEU A O 1
ATOM 509 N N . LEU A 1 69 ? 24.269 1.500 -32.659 1.00 85.62 69 LEU A N 1
ATOM 510 C CA . LEU A 1 69 ? 23.387 1.673 -33.817 1.00 85.62 69 LEU A CA 1
ATOM 511 C C . LEU A 1 69 ? 23.565 3.044 -34.478 1.00 85.62 69 LEU A C 1
ATOM 513 O O . LEU A 1 69 ? 23.633 3.119 -35.702 1.00 85.62 69 LEU A O 1
ATOM 517 N N . ILE A 1 70 ? 23.697 4.115 -33.688 1.00 89.81 70 ILE A N 1
ATOM 518 C CA . ILE A 1 70 ? 23.934 5.463 -34.218 1.00 89.81 70 ILE A CA 1
ATOM 519 C C . ILE A 1 70 ? 25.262 5.512 -34.980 1.00 89.81 70 ILE A C 1
ATOM 521 O O . ILE A 1 70 ? 25.290 6.014 -36.099 1.00 89.81 70 ILE A O 1
ATOM 525 N N . VAL A 1 71 ? 26.344 4.951 -34.428 1.00 9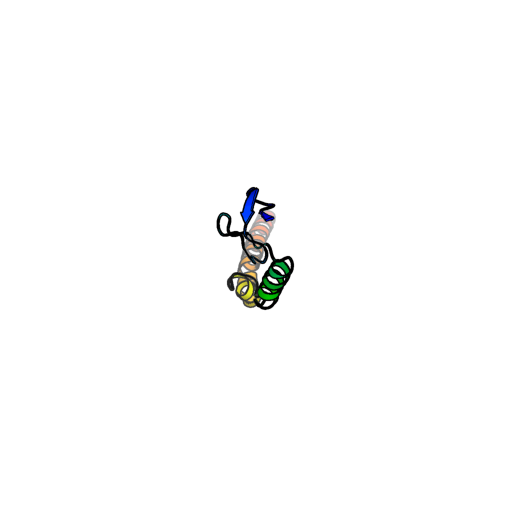0.12 71 VAL A N 1
ATOM 526 C CA . VAL A 1 71 ? 27.659 4.928 -35.092 1.00 90.12 71 VAL A CA 1
ATOM 527 C C . VAL A 1 71 ? 27.619 4.131 -36.398 1.00 90.12 71 VAL A C 1
ATOM 529 O O . VAL A 1 71 ? 28.180 4.580 -37.396 1.00 90.12 71 VAL A O 1
ATOM 532 N N . LEU A 1 72 ? 26.924 2.990 -36.427 1.00 92.00 72 LEU A N 1
ATOM 533 C CA . LEU A 1 72 ? 26.793 2.175 -37.639 1.00 92.00 72 LEU A CA 1
ATOM 534 C C . LEU A 1 72 ? 25.991 2.887 -38.734 1.00 92.00 72 LEU A C 1
ATOM 536 O O . LEU A 1 72 ? 26.418 2.903 -39.887 1.00 92.00 72 LEU A O 1
ATOM 540 N N . ILE A 1 73 ? 24.862 3.511 -38.384 1.00 93.69 73 I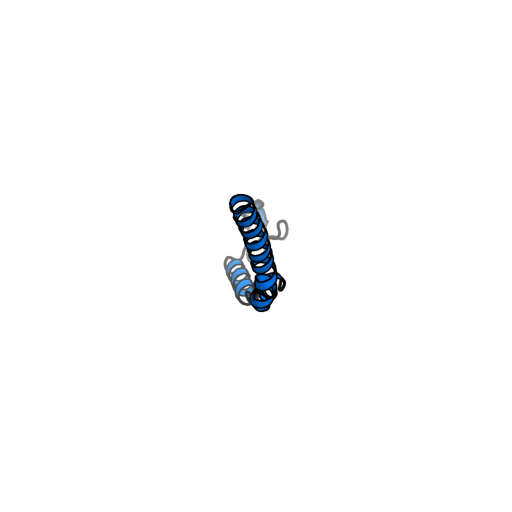LE A N 1
ATOM 541 C CA . ILE A 1 73 ? 24.023 4.246 -39.342 1.00 93.69 73 ILE A CA 1
ATOM 542 C C . ILE A 1 73 ? 24.776 5.463 -39.884 1.00 93.69 73 ILE A C 1
ATOM 544 O O . ILE A 1 73 ? 24.821 5.677 -41.094 1.00 93.69 73 ILE A O 1
ATOM 548 N N . PHE A 1 74 ? 25.390 6.252 -39.000 1.00 93.69 74 PHE A N 1
ATOM 549 C CA . PHE A 1 74 ? 26.097 7.466 -39.398 1.00 93.69 74 PHE A CA 1
ATOM 550 C C . PHE A 1 74 ? 27.347 7.144 -40.222 1.00 93.69 74 PHE A C 1
ATOM 552 O O . PHE A 1 74 ? 27.597 7.795 -41.231 1.00 93.69 74 PHE A O 1
ATOM 559 N N . GLY A 1 75 ? 28.098 6.103 -39.849 1.00 93.62 75 GLY A N 1
ATOM 560 C CA . GLY A 1 75 ? 29.260 5.636 -40.606 1.00 93.62 75 GLY A CA 1
ATOM 561 C C . GLY A 1 75 ? 28.895 5.122 -42.000 1.00 93.62 75 GLY A C 1
ATOM 562 O O . GLY A 1 75 ? 29.550 5.485 -42.975 1.00 93.62 75 GLY A O 1
ATOM 563 N N . ALA A 1 76 ? 27.820 4.335 -42.114 1.00 94.62 76 ALA A N 1
ATOM 564 C CA . ALA A 1 76 ? 27.327 3.859 -43.406 1.00 94.62 76 ALA A CA 1
ATOM 565 C C . ALA A 1 76 ? 26.875 5.016 -44.313 1.00 94.62 76 ALA A C 1
ATOM 567 O O . ALA A 1 76 ? 27.200 5.025 -45.498 1.00 94.62 76 ALA A O 1
ATOM 568 N N . LEU A 1 77 ? 26.182 6.016 -43.756 1.00 95.88 77 LEU A N 1
ATOM 569 C CA . LEU A 1 77 ? 25.747 7.203 -44.497 1.00 95.88 77 LEU A CA 1
ATOM 570 C C . LEU A 1 77 ? 26.935 8.029 -45.012 1.00 95.88 77 LEU A C 1
ATOM 572 O O . LEU A 1 77 ? 26.917 8.497 -46.145 1.00 95.88 77 LEU A O 1
ATOM 576 N N . LEU A 1 78 ? 27.977 8.190 -44.197 1.00 95.44 78 LEU A N 1
ATOM 577 C CA . LEU A 1 78 ? 29.162 8.976 -44.546 1.00 95.44 78 LEU A CA 1
ATOM 578 C C . LEU A 1 78 ? 29.996 8.291 -45.638 1.00 95.44 78 LEU A C 1
ATOM 580 O O . LEU A 1 78 ? 30.473 8.957 -46.552 1.00 95.44 78 LEU A O 1
ATOM 584 N N . LEU A 1 79 ? 30.107 6.959 -45.589 1.00 93.50 79 LEU A N 1
ATOM 585 C CA . LEU A 1 79 ? 30.705 6.167 -46.666 1.00 93.50 79 LEU A CA 1
ATOM 586 C C . LEU A 1 79 ? 29.898 6.277 -47.963 1.00 93.50 79 LEU A C 1
ATOM 588 O O . LEU A 1 79 ? 30.485 6.504 -49.012 1.00 93.50 79 LEU A O 1
ATOM 592 N N . ALA A 1 80 ? 28.569 6.184 -47.896 1.00 94.31 80 ALA A N 1
ATOM 593 C CA . ALA A 1 80 ? 27.704 6.316 -49.070 1.00 94.31 80 ALA A CA 1
ATOM 594 C C . ALA A 1 80 ? 27.753 7.707 -49.731 1.00 94.31 80 ALA A C 1
ATOM 596 O O . ALA A 1 80 ? 27.356 7.837 -50.878 1.00 94.31 80 ALA A O 1
ATOM 597 N N . LEU A 1 81 ? 28.205 8.744 -49.017 1.00 95.19 81 LEU A N 1
ATOM 598 C CA . LEU A 1 81 ? 28.416 10.086 -49.573 1.00 95.19 81 LEU A CA 1
ATOM 599 C C . LEU A 1 81 ? 29.829 10.294 -50.140 1.00 95.19 81 LEU A C 1
ATOM 601 O O . LEU A 1 81 ? 30.057 11.267 -50.855 1.00 95.19 81 LEU A O 1
ATOM 605 N N . LEU A 1 82 ? 30.781 9.429 -49.781 1.00 92.31 82 LEU A N 1
ATOM 606 C CA . LEU A 1 82 ? 32.167 9.483 -50.257 1.00 92.31 82 LEU A CA 1
ATOM 607 C C . LEU A 1 82 ? 32.398 8.672 -51.541 1.00 92.31 82 LEU A C 1
ATOM 609 O O .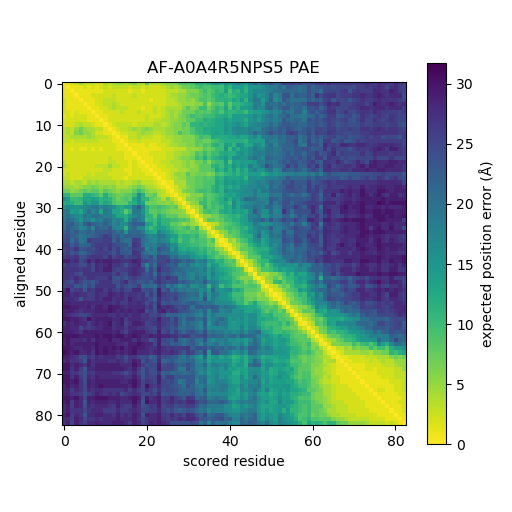 LEU A 1 82 ? 33.410 8.894 -52.205 1.00 92.31 82 LEU A O 1
ATOM 613 N N . PHE A 1 83 ? 31.493 7.749 -51.866 1.00 90.75 83 PHE A N 1
ATOM 614 C CA . PHE A 1 83 ? 31.496 6.928 -53.080 1.00 90.75 83 PHE A CA 1
ATOM 615 C C . PHE A 1 83 ? 30.365 7.350 -54.015 1.00 90.75 83 PHE A C 1
ATOM 617 O O . PHE A 1 83 ? 30.602 7.336 -55.244 1.00 90.75 83 PHE A O 1
#